Protein AF-A0A0D1Z835-F1 (afdb_monomer_lite)

Organism: Exophiala mesophila (NCBI:txid212818)

Foldseek 3Di:
DDDDDDDDDDDDDDDDDDDDDDPDDDDDDDDDDDD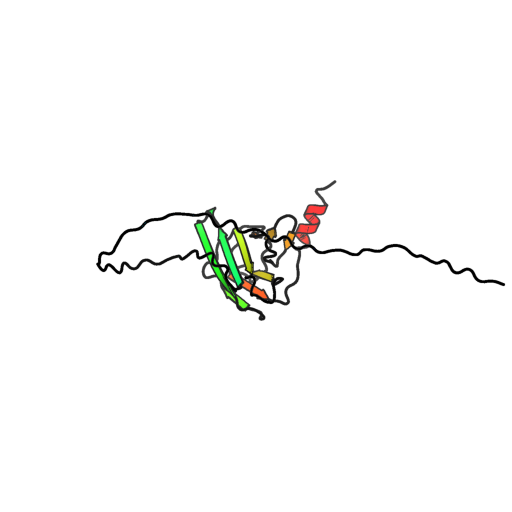DDDDDDPDPDPDPPPDPDLDQFKKKKFDDVVVPDIFIDTFDAPAKDKDFTPFFDLTFKIWIDHHPNGPLQFKKKFFAAPVGDQFWWDDPPAIFSIDHNNVRTMTTTPDRGTTGMMIIHSPDDTHHDPVVVVVVVVVPD

Structure (mmCIF, N/CA/C/O backbone):
data_AF-A0A0D1Z835-F1
#
_entry.id   AF-A0A0D1Z835-F1
#
loop_
_atom_site.group_PDB
_atom_site.id
_atom_site.type_symbol
_atom_site.label_atom_id
_atom_site.label_alt_id
_atom_site.label_comp_id
_atom_site.label_asym_id
_atom_site.label_entity_id
_atom_site.label_seq_id
_atom_site.pdbx_PDB_ins_code
_atom_site.Cartn_x
_atom_site.Cartn_y
_atom_site.Cartn_z
_atom_site.occupancy
_atom_site.B_iso_or_equiv
_atom_site.auth_seq_id
_atom_site.auth_comp_id
_atom_site.auth_asym_id
_atom_site.auth_atom_id
_atom_site.pdbx_PDB_model_num
ATOM 1 N N . MET A 1 1 ? 5.924 -51.891 46.922 1.00 43.97 1 MET A N 1
ATOM 2 C CA . MET A 1 1 ? 7.128 -51.195 46.423 1.00 43.97 1 MET A CA 1
ATOM 3 C C . MET A 1 1 ? 6.625 -49.961 45.679 1.00 43.97 1 MET A C 1
ATOM 5 O O . MET A 1 1 ? 6.019 -50.123 44.636 1.00 43.97 1 MET A O 1
ATOM 9 N N . GLN A 1 2 ? 6.359 -48.877 46.405 1.00 45.00 2 GLN A N 1
ATOM 10 C CA . GLN A 1 2 ? 7.239 -47.710 46.586 1.00 45.00 2 GLN A CA 1
ATOM 11 C C . GLN A 1 2 ? 7.358 -46.848 45.317 1.00 45.00 2 GLN A C 1
ATOM 13 O O . GLN A 1 2 ? 7.877 -47.275 44.294 1.00 45.00 2 GLN A O 1
ATOM 18 N N . TYR A 1 3 ? 6.791 -45.649 45.454 1.00 48.38 3 TYR A N 1
ATOM 19 C CA . TYR A 1 3 ? 6.636 -44.555 44.503 1.00 48.38 3 TYR A CA 1
ATOM 20 C C . TYR A 1 3 ? 7.974 -43.915 44.121 1.00 48.38 3 TYR A C 1
ATOM 22 O O . TYR A 1 3 ? 8.890 -43.855 44.941 1.00 48.38 3 TYR A O 1
ATOM 30 N N . THR A 1 4 ? 8.055 -43.312 42.935 1.00 63.97 4 THR A N 1
ATOM 31 C CA . THR A 1 4 ? 9.009 -42.219 42.700 1.00 63.97 4 THR A CA 1
ATOM 32 C C . THR A 1 4 ? 8.379 -41.187 41.772 1.00 63.97 4 THR A C 1
ATOM 34 O O . THR A 1 4 ? 8.381 -41.318 40.553 1.00 63.97 4 THR A O 1
ATOM 37 N N . SER A 1 5 ? 7.776 -40.176 42.390 1.00 51.97 5 SER A N 1
ATOM 38 C CA . SER A 1 5 ? 7.325 -38.950 41.739 1.00 51.97 5 SER A CA 1
ATOM 39 C C . SER A 1 5 ? 8.530 -38.026 41.563 1.00 51.97 5 SER A C 1
ATOM 41 O O . SER A 1 5 ? 9.252 -37.790 42.531 1.00 51.97 5 SER A O 1
ATOM 43 N N . ILE A 1 6 ? 8.734 -37.476 40.366 1.00 64.50 6 ILE A N 1
ATOM 44 C CA . ILE A 1 6 ? 9.691 -36.386 40.143 1.00 64.50 6 ILE A CA 1
ATOM 45 C C . ILE A 1 6 ? 8.874 -35.108 39.970 1.00 64.50 6 ILE A C 1
ATOM 47 O O . ILE A 1 6 ? 8.136 -34.951 39.001 1.00 64.50 6 ILE A O 1
ATOM 51 N N . ALA A 1 7 ? 8.974 -34.229 40.964 1.00 53.81 7 ALA A N 1
ATOM 52 C CA . ALA A 1 7 ? 8.454 -32.874 40.915 1.00 53.81 7 ALA A CA 1
ATOM 53 C C . ALA A 1 7 ? 9.397 -32.010 40.066 1.00 53.81 7 ALA A C 1
ATOM 55 O O . ALA A 1 7 ? 10.583 -31.907 40.378 1.00 53.81 7 ALA A O 1
ATOM 56 N N . LEU A 1 8 ? 8.867 -31.383 39.015 1.00 60.06 8 LEU A N 1
ATOM 57 C CA . LEU A 1 8 ? 9.539 -30.306 38.295 1.00 60.06 8 LEU A CA 1
ATOM 58 C C . LEU A 1 8 ? 8.818 -29.001 38.640 1.00 60.06 8 LEU A C 1
ATOM 60 O O . LEU A 1 8 ? 7.715 -28.741 38.166 1.00 60.06 8 LEU A O 1
ATOM 64 N N . SER A 1 9 ? 9.444 -28.207 39.502 1.00 58.69 9 SER A N 1
ATOM 65 C CA . SER A 1 9 ? 9.015 -26.855 39.853 1.00 58.69 9 SER A CA 1
ATOM 66 C C . SER A 1 9 ? 10.112 -25.898 39.408 1.00 58.69 9 SER A C 1
ATOM 68 O O . SER A 1 9 ? 11.157 -25.911 40.039 1.00 58.69 9 SER A O 1
ATOM 70 N N . LEU A 1 10 ? 9.890 -25.106 38.356 1.00 51.75 10 LEU A N 1
ATOM 71 C CA . LEU A 1 10 ? 10.563 -23.846 37.964 1.00 51.75 10 LEU A CA 1
ATOM 72 C C . LEU A 1 10 ? 9.661 -23.258 36.848 1.00 51.75 10 LEU A C 1
ATOM 74 O O . LEU A 1 10 ? 9.095 -24.026 36.082 1.00 51.75 10 LEU A O 1
ATOM 78 N N . LEU A 1 11 ? 9.414 -21.966 36.650 1.00 58.88 11 LEU A N 1
ATOM 79 C CA . LEU A 1 11 ? 9.967 -20.722 37.164 1.00 58.88 1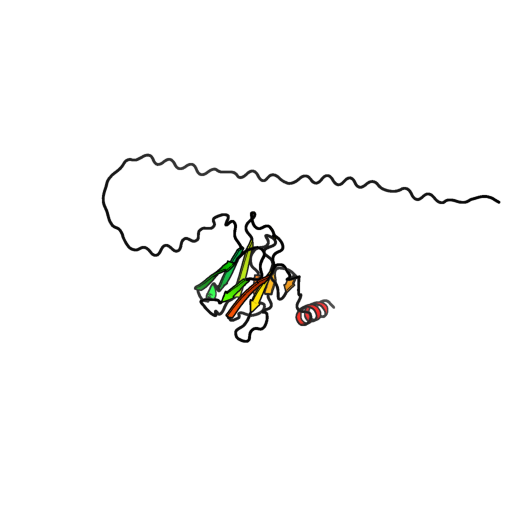1 LEU A CA 1
ATOM 80 C C . LEU A 1 11 ? 8.879 -19.646 36.961 1.00 58.88 11 LEU A C 1
ATOM 82 O O . LEU A 1 11 ? 8.138 -19.694 35.980 1.00 58.88 11 LEU A O 1
ATOM 86 N N . ALA A 1 12 ? 8.783 -18.678 37.869 1.00 55.69 12 ALA A N 1
ATOM 87 C CA . ALA A 1 12 ? 7.893 -17.531 37.732 1.00 55.69 12 ALA A CA 1
ATOM 88 C C . ALA A 1 12 ? 8.356 -16.592 36.603 1.00 55.69 12 ALA A C 1
ATOM 90 O O . ALA A 1 12 ? 9.535 -16.250 36.533 1.00 55.69 12 ALA A O 1
ATOM 91 N N . ALA A 1 13 ? 7.419 -16.122 35.779 1.00 50.88 13 ALA A N 1
ATOM 92 C CA . ALA A 1 13 ? 7.622 -15.004 34.863 1.00 50.88 13 ALA A CA 1
ATOM 93 C C . ALA A 1 13 ? 6.437 -14.037 34.992 1.00 50.88 13 ALA A C 1
ATOM 95 O O . ALA A 1 13 ? 5.472 -14.088 34.237 1.00 50.88 13 ALA A O 1
ATOM 96 N N . SER A 1 14 ? 6.481 -13.170 36.002 1.00 63.88 14 SER A N 1
ATOM 97 C CA . SER A 1 14 ? 5.622 -11.988 36.051 1.00 63.88 14 SER A CA 1
ATOM 98 C C . SER A 1 14 ? 6.239 -10.915 35.155 1.00 63.88 14 SER A C 1
ATOM 100 O O . SER A 1 14 ? 7.156 -10.207 35.573 1.00 63.88 14 SER A O 1
ATOM 102 N N . GLY A 1 15 ? 5.762 -10.828 33.915 1.00 55.00 15 GLY A N 1
ATOM 103 C CA . GLY A 1 15 ? 6.047 -9.710 33.021 1.00 55.00 15 GLY A CA 1
ATOM 104 C C . GLY A 1 15 ? 5.202 -8.502 33.418 1.00 55.00 15 GLY A C 1
ATOM 105 O O . GLY A 1 15 ? 3.981 -8.524 33.291 1.00 55.00 15 GLY A O 1
ATOM 106 N N . VAL A 1 16 ? 5.851 -7.457 33.927 1.00 56.56 16 VAL A N 1
ATOM 107 C CA . VAL A 1 16 ? 5.257 -6.128 34.090 1.00 56.56 16 VAL A CA 1
ATOM 108 C C . VAL A 1 16 ? 5.409 -5.409 32.752 1.00 56.56 16 VAL A C 1
ATOM 110 O O . VAL A 1 16 ? 6.518 -5.038 32.377 1.00 56.56 16 VAL A O 1
ATOM 113 N N . TYR A 1 17 ? 4.309 -5.216 32.027 1.00 56.69 17 TYR A N 1
ATOM 114 C CA . TYR A 1 17 ? 4.281 -4.314 30.879 1.00 56.69 17 TYR A CA 1
ATOM 115 C C . TYR A 1 17 ? 4.106 -2.884 31.398 1.00 56.69 17 TYR A C 1
ATOM 117 O O . TYR A 1 17 ? 3.018 -2.489 31.812 1.00 56.69 17 TYR A O 1
ATOM 125 N N . ALA A 1 18 ? 5.195 -2.116 31.415 1.00 49.94 18 ALA A N 1
ATOM 126 C CA . ALA A 1 18 ? 5.149 -0.665 31.540 1.00 49.94 18 ALA A CA 1
ATOM 127 C C . ALA A 1 18 ? 5.115 -0.072 30.125 1.00 49.94 18 ALA A C 1
ATOM 129 O O . ALA A 1 18 ? 6.074 -0.220 29.369 1.00 49.94 18 ALA A O 1
ATOM 130 N N . ALA A 1 19 ? 4.005 0.570 29.758 1.00 61.25 19 ALA A N 1
ATOM 131 C CA . ALA A 1 19 ? 3.913 1.341 28.523 1.00 61.25 19 ALA A CA 1
ATOM 132 C C . ALA A 1 19 ? 4.723 2.648 28.662 1.00 61.25 19 ALA A C 1
ATOM 134 O O . ALA A 1 19 ? 4.606 3.318 29.694 1.00 61.25 19 ALA A O 1
ATOM 135 N N . PRO A 1 20 ? 5.528 3.047 27.661 1.00 54.78 20 PRO A N 1
ATOM 136 C CA . PRO A 1 20 ? 6.180 4.348 27.670 1.00 54.78 20 PRO A CA 1
ATOM 137 C C . PRO A 1 20 ? 5.156 5.455 27.387 1.00 54.78 20 PRO A C 1
ATOM 139 O O . PRO A 1 20 ? 4.551 5.515 26.320 1.00 54.78 20 PRO A O 1
ATOM 142 N N . SER A 1 21 ? 4.976 6.368 28.339 1.00 58.94 21 SER A N 1
ATOM 143 C CA . SER A 1 21 ? 4.330 7.656 28.089 1.00 58.94 21 SER A CA 1
ATOM 144 C C . SER A 1 21 ? 5.342 8.594 27.427 1.00 58.94 21 SER A C 1
ATOM 146 O O . SER A 1 21 ? 6.302 9.014 28.077 1.00 58.94 21 SER A O 1
ATOM 148 N N . TYR A 1 22 ? 5.141 8.932 26.155 1.00 53.56 22 TYR A N 1
ATOM 149 C CA . TYR A 1 22 ? 5.912 9.977 25.481 1.00 53.56 22 TYR A CA 1
ATOM 150 C C . TYR A 1 22 ? 5.429 11.358 25.954 1.00 53.56 22 TYR A C 1
ATOM 152 O O . TYR A 1 22 ? 4.260 11.690 25.743 1.00 53.56 22 TYR A O 1
ATOM 160 N N . PRO A 1 23 ? 6.277 12.198 26.576 1.00 46.78 23 PRO A N 1
ATOM 161 C CA . PRO A 1 23 ? 5.928 13.594 26.785 1.00 46.78 23 PRO A CA 1
ATOM 162 C C . PRO A 1 23 ? 6.017 14.332 25.443 1.00 46.78 23 PRO A C 1
ATOM 164 O O . PRO A 1 23 ? 7.105 14.599 24.933 1.00 46.78 23 PRO A O 1
ATOM 167 N N . TYR A 1 24 ? 4.861 14.672 24.872 1.00 42.56 24 TYR A N 1
ATOM 168 C CA . TYR A 1 24 ? 4.767 15.635 23.778 1.00 42.56 24 TYR A CA 1
ATOM 169 C C . TYR A 1 24 ? 5.184 17.015 24.304 1.00 42.56 24 TYR A C 1
ATOM 171 O O . TYR A 1 24 ? 4.443 17.679 25.032 1.00 42.56 24 TYR A O 1
ATOM 179 N N . ALA A 1 25 ? 6.404 17.433 23.969 1.00 43.03 25 ALA A N 1
ATOM 180 C CA . ALA A 1 25 ? 6.885 18.783 24.211 1.00 43.03 25 ALA A CA 1
ATOM 181 C C . ALA A 1 25 ? 6.256 19.734 23.180 1.00 43.03 25 ALA A C 1
ATOM 183 O O . ALA A 1 25 ? 6.764 19.896 22.073 1.00 43.03 25 ALA A O 1
ATOM 184 N N . ASN A 1 26 ? 5.147 20.379 23.546 1.00 50.88 26 ASN A N 1
ATOM 185 C CA . ASN A 1 26 ? 4.676 21.565 22.840 1.00 50.88 26 ASN A CA 1
ATOM 186 C C . ASN A 1 26 ? 5.454 22.783 23.346 1.00 50.88 26 ASN A C 1
ATOM 188 O O . ASN A 1 26 ? 5.127 23.361 24.382 1.00 50.88 26 ASN A O 1
ATOM 192 N N . THR A 1 27 ? 6.464 23.191 22.588 1.00 47.44 27 THR A N 1
ATOM 193 C CA . THR A 1 27 ? 6.966 24.562 22.637 1.00 47.44 27 THR A CA 1
ATOM 194 C C . THR A 1 27 ? 7.079 25.093 21.225 1.00 47.44 27 THR A C 1
ATOM 196 O O . THR A 1 27 ? 8.092 24.915 20.555 1.00 47.44 27 THR A O 1
ATOM 199 N N . THR A 1 28 ? 6.062 25.825 20.785 1.00 48.03 28 THR A N 1
ATOM 200 C CA . THR A 1 28 ? 6.298 26.950 19.881 1.00 48.03 28 THR A CA 1
ATOM 201 C C . THR A 1 28 ? 5.437 28.124 20.308 1.00 48.03 28 THR A C 1
ATOM 203 O 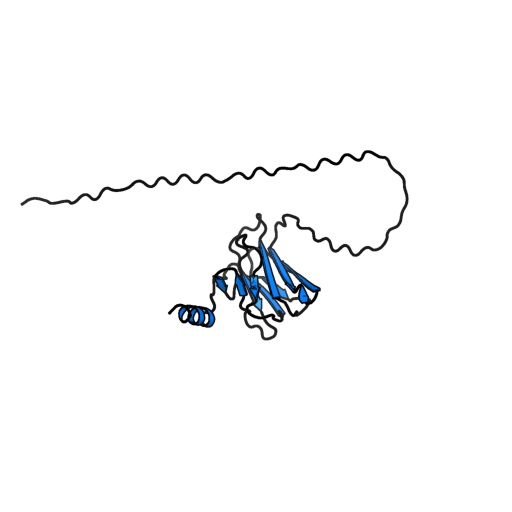O . THR A 1 28 ? 4.312 28.340 19.869 1.00 48.03 28 THR A O 1
ATOM 206 N N . THR A 1 29 ? 6.023 28.895 21.214 1.00 48.75 29 THR A N 1
ATOM 207 C CA . THR A 1 29 ? 5.725 30.301 21.433 1.00 48.75 29 THR A CA 1
ATOM 208 C C . THR A 1 29 ? 5.922 31.051 20.117 1.00 48.75 29 THR A C 1
ATOM 210 O O . THR A 1 29 ? 7.017 31.054 19.560 1.00 48.75 29 THR A O 1
ATOM 213 N N . SER A 1 30 ? 4.892 31.737 19.637 1.00 43.84 30 SER A N 1
ATOM 214 C CA . SER A 1 30 ? 5.050 32.942 18.821 1.00 43.84 30 SER A CA 1
ATOM 215 C C . SER A 1 30 ? 3.829 33.825 19.020 1.00 43.84 30 SER A C 1
ATOM 217 O O . SER A 1 30 ? 2.798 33.674 18.372 1.00 43.84 30 SER A O 1
ATOM 219 N N . SER A 1 31 ? 3.968 34.745 19.973 1.00 41.94 31 SER A N 1
ATOM 220 C CA . SER A 1 31 ? 3.157 35.952 20.065 1.00 41.94 31 SER A CA 1
ATOM 221 C C . SER A 1 31 ? 3.302 36.769 18.785 1.00 41.94 31 SER A C 1
ATOM 223 O O . SER A 1 31 ? 4.396 37.241 18.496 1.00 41.94 31 SER A O 1
ATOM 225 N N . TRP A 1 32 ? 2.187 37.035 18.111 1.00 49.53 32 TRP A N 1
ATOM 226 C CA . TRP A 1 32 ? 1.992 38.258 17.335 1.00 49.53 32 TRP A CA 1
ATOM 227 C C . TRP A 1 32 ? 0.589 38.789 17.641 1.00 49.53 32 TRP A C 1
ATOM 229 O O . TRP A 1 32 ? -0.421 38.285 17.160 1.00 49.53 32 TRP A O 1
ATOM 239 N N . MET A 1 33 ? 0.540 39.785 18.526 1.00 47.94 33 MET A N 1
ATOM 240 C CA . MET A 1 33 ? -0.594 40.697 18.667 1.00 47.94 33 MET A CA 1
ATOM 241 C C . MET A 1 33 ? -0.674 41.581 17.416 1.00 47.94 33 MET A C 1
ATOM 243 O O . MET A 1 33 ? 0.363 42.057 16.957 1.00 47.94 33 MET A O 1
ATOM 247 N N . GLY A 1 34 ? -1.881 41.885 16.928 1.00 37.94 34 GLY A N 1
ATOM 248 C CA . GLY A 1 34 ? -2.072 43.016 16.011 1.00 37.94 34 GLY A CA 1
ATOM 249 C C . GLY A 1 34 ? -3.268 42.933 15.064 1.00 37.94 34 GLY A C 1
ATOM 250 O O . GLY A 1 34 ? -3.119 42.541 13.918 1.00 37.94 34 GLY A O 1
ATOM 251 N N . SER A 1 35 ? -4.430 43.349 15.569 1.00 40.34 35 SER A N 1
ATOM 252 C CA . SER A 1 35 ? -5.491 44.150 14.930 1.00 40.34 35 SER A CA 1
ATOM 253 C C . SER A 1 35 ? -5.749 44.096 13.407 1.00 40.34 35 SER A C 1
ATOM 255 O O . SER A 1 35 ? -4.976 44.589 12.596 1.00 40.34 35 SER A O 1
ATOM 257 N N . SER A 1 36 ? -6.967 43.639 13.089 1.00 53.28 36 SER A N 1
ATOM 258 C CA . SER A 1 36 ? -7.936 44.126 12.083 1.00 53.28 36 SER A CA 1
ATOM 259 C C . SER A 1 36 ? -7.484 45.100 10.979 1.00 53.28 36 SER A C 1
ATOM 261 O O . SER A 1 36 ? -7.210 46.263 11.265 1.00 53.28 36 SER A O 1
ATOM 263 N N . ASN A 1 37 ? -7.681 44.701 9.713 1.00 38.56 37 ASN A N 1
ATOM 264 C CA . ASN A 1 37 ? -8.439 45.507 8.749 1.00 38.56 37 ASN A CA 1
ATOM 265 C C . ASN A 1 37 ? -8.998 44.651 7.595 1.00 38.56 37 ASN A C 1
ATOM 267 O O . ASN A 1 37 ? -8.429 43.634 7.210 1.00 38.56 37 ASN A O 1
ATOM 271 N N . THR A 1 38 ? -10.136 45.087 7.071 1.00 42.19 38 THR A N 1
ATOM 272 C CA . THR A 1 38 ? -10.894 44.558 5.931 1.00 42.19 38 THR A CA 1
ATOM 273 C C . THR A 1 38 ? -10.071 44.404 4.647 1.00 42.19 38 THR A C 1
ATOM 275 O O . THR A 1 38 ? -9.215 45.240 4.363 1.00 42.19 38 THR A O 1
ATOM 278 N N . THR A 1 39 ? -10.420 43.439 3.787 1.00 36.66 39 THR A N 1
ATOM 279 C CA . THR A 1 39 ? -11.093 43.627 2.472 1.00 36.66 39 THR A CA 1
ATOM 280 C C . THR A 1 39 ? -10.936 42.356 1.628 1.00 36.66 39 THR A C 1
ATOM 282 O O . THR A 1 39 ? -9.899 41.703 1.632 1.00 36.66 39 THR A O 1
ATOM 285 N N . ALA A 1 40 ? -12.012 42.008 0.928 1.00 46.06 40 ALA A N 1
ATOM 286 C CA . ALA A 1 40 ? -12.163 40.859 0.054 1.00 46.06 40 ALA A CA 1
ATOM 287 C C . ALA A 1 40 ? -11.073 40.713 -1.024 1.00 46.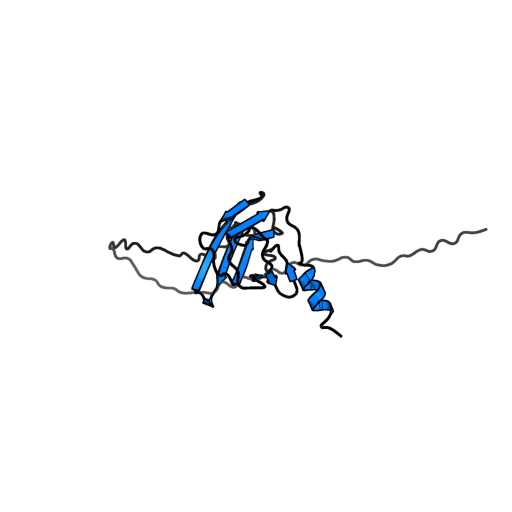06 40 ALA A C 1
ATOM 289 O O . ALA A 1 40 ? -10.768 41.659 -1.744 1.00 46.06 40 ALA A O 1
ATOM 290 N N . ALA A 1 41 ? -10.618 39.475 -1.209 1.00 38.81 41 ALA A N 1
ATOM 291 C CA . ALA A 1 41 ? -10.218 38.913 -2.495 1.00 38.81 41 ALA A CA 1
ATOM 292 C C . ALA A 1 41 ? -10.330 37.385 -2.380 1.00 38.81 41 ALA A C 1
ATOM 294 O O . ALA A 1 41 ? -9.451 36.719 -1.839 1.00 38.81 41 ALA A O 1
ATOM 295 N N . ALA A 1 42 ? -11.461 36.833 -2.825 1.00 40.72 42 ALA A N 1
ATOM 296 C CA . ALA A 1 42 ? -11.614 35.396 -3.011 1.00 40.72 42 ALA A CA 1
ATOM 297 C C . ALA A 1 42 ? -10.816 34.996 -4.259 1.00 40.72 42 ALA A C 1
ATOM 299 O O . ALA A 1 42 ? -11.330 34.997 -5.376 1.00 40.72 42 ALA A O 1
ATOM 300 N N . THR A 1 43 ? -9.531 34.722 -4.065 1.00 37.50 43 THR A N 1
ATOM 301 C CA . THR A 1 43 ? -8.687 34.080 -5.068 1.00 37.50 43 THR A CA 1
ATOM 302 C C . THR A 1 43 ? -8.912 32.579 -4.941 1.00 37.50 43 THR A C 1
ATOM 304 O O . THR A 1 43 ? -8.670 32.007 -3.880 1.00 37.50 43 THR A O 1
ATOM 307 N N . ASN A 1 44 ? -9.414 31.956 -6.009 1.00 47.72 44 ASN A N 1
ATOM 308 C CA . ASN A 1 44 ? -9.492 30.506 -6.176 1.00 47.72 44 ASN A CA 1
ATOM 309 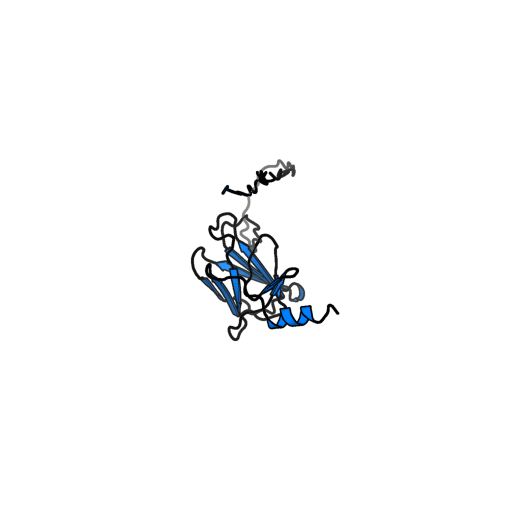C C . ASN A 1 44 ? -8.087 29.907 -6.002 1.00 47.72 44 ASN A C 1
ATOM 311 O O . ASN A 1 44 ? -7.294 29.871 -6.940 1.00 47.72 44 ASN A O 1
ATOM 315 N N . GLY A 1 45 ? -7.773 29.486 -4.782 1.00 35.50 45 GLY A N 1
ATOM 316 C CA . GLY A 1 45 ? -6.624 28.663 -4.455 1.00 35.50 45 GLY A CA 1
ATOM 317 C C . GLY A 1 45 ? -7.114 27.244 -4.242 1.00 35.50 45 GLY A C 1
ATOM 318 O O . GLY A 1 45 ? -7.721 26.947 -3.216 1.00 35.50 45 GLY A O 1
ATOM 319 N N . THR A 1 46 ? -6.861 26.385 -5.227 1.00 42.56 46 THR A N 1
ATOM 320 C CA . THR A 1 46 ? -6.853 24.931 -5.079 1.00 42.56 46 THR A CA 1
ATOM 321 C C . THR A 1 46 ? -5.870 24.592 -3.963 1.00 42.56 46 THR A C 1
ATOM 323 O O . THR A 1 46 ? -4.659 24.557 -4.168 1.00 42.56 46 THR A O 1
ATOM 326 N N . GLY A 1 47 ? -6.392 24.447 -2.749 1.00 33.47 47 GLY A N 1
ATOM 327 C CA . GLY A 1 47 ? -5.628 24.025 -1.592 1.00 33.47 47 GLY A CA 1
ATOM 328 C C . GLY A 1 47 ? -5.415 22.525 -1.662 1.00 33.47 47 GLY A C 1
ATOM 329 O O . GLY A 1 47 ? -6.284 21.762 -1.251 1.00 33.47 47 GLY A O 1
ATOM 330 N N . SER A 1 48 ? -4.246 22.109 -2.145 1.00 42.94 48 SER A N 1
ATOM 331 C CA . SER A 1 48 ? -3.628 20.873 -1.676 1.00 42.94 48 SER A CA 1
ATOM 332 C C . SER A 1 48 ? -3.332 21.054 -0.191 1.00 42.94 48 SER A C 1
ATOM 334 O O . SER A 1 48 ? -2.273 21.537 0.203 1.00 42.94 48 SER A O 1
ATOM 336 N N . THR A 1 49 ? -4.307 20.736 0.652 1.00 35.50 49 THR A N 1
ATOM 337 C CA . THR A 1 49 ? -4.061 20.493 2.067 1.00 35.50 49 THR A CA 1
ATOM 338 C C . THR A 1 49 ? -3.416 19.123 2.188 1.00 35.50 49 THR A C 1
ATOM 340 O O . THR A 1 49 ? -4.107 18.116 2.318 1.00 35.50 49 THR A O 1
ATOM 343 N N . SER A 1 50 ? -2.083 19.102 2.185 1.00 49.06 50 SER A N 1
ATOM 344 C CA . SER A 1 50 ? -1.304 18.084 2.891 1.00 49.06 50 SER A CA 1
ATOM 345 C C . SER A 1 50 ? -1.586 18.247 4.384 1.00 49.06 50 SER A C 1
ATOM 347 O O . SER A 1 50 ? -0.839 18.877 5.128 1.00 49.06 50 SER A O 1
ATOM 349 N N . GLY A 1 51 ? -2.759 17.778 4.798 1.00 40.84 51 GLY A N 1
ATOM 350 C CA . GLY A 1 51 ? -3.137 17.660 6.188 1.00 40.84 51 GLY A CA 1
ATOM 351 C C . GLY A 1 51 ? -2.660 16.312 6.691 1.00 40.84 51 GLY A C 1
ATOM 352 O O . GLY A 1 51 ? -3.411 15.346 6.626 1.00 40.84 51 GLY A O 1
ATOM 353 N N . SER A 1 52 ? -1.453 16.265 7.256 1.00 49.00 52 SER A N 1
ATOM 354 C CA . SER A 1 52 ? -1.135 15.318 8.331 1.00 49.00 52 SER A CA 1
ATOM 355 C C . SER A 1 52 ? -1.992 15.675 9.552 1.00 49.00 52 SER A C 1
ATOM 357 O O . SER A 1 52 ? -1.505 16.172 10.563 1.00 49.00 52 SER A O 1
ATOM 359 N N . GLY A 1 53 ? -3.308 15.515 9.427 1.00 44.91 53 GLY A N 1
ATOM 360 C CA . GLY A 1 53 ? -4.163 15.296 10.577 1.00 44.91 53 GLY A CA 1
ATOM 361 C C . GLY A 1 53 ? -3.955 13.851 10.992 1.00 44.91 53 GLY A C 1
ATOM 362 O O . GLY A 1 53 ? -3.796 12.994 10.127 1.00 44.91 53 GLY A O 1
ATOM 363 N N . SER A 1 54 ? -3.936 13.580 12.292 1.00 47.66 54 SER A N 1
ATOM 364 C CA . SER A 1 54 ? -4.158 12.243 12.839 1.00 47.66 54 SER A CA 1
ATOM 365 C C . SER A 1 54 ? -5.505 11.732 12.316 1.00 47.66 54 SER A C 1
ATOM 367 O O . SER A 1 54 ? -6.539 11.929 12.946 1.00 47.66 54 SER A O 1
ATOM 369 N N . GLY A 1 55 ? -5.512 11.228 11.084 1.00 58.06 55 GLY A N 1
ATOM 370 C CA . GLY A 1 55 ? -6.705 10.852 10.354 1.00 58.06 55 GLY A CA 1
ATOM 371 C C . GLY A 1 55 ? -7.238 9.590 10.986 1.00 58.06 55 GLY A C 1
ATOM 372 O O . GLY A 1 55 ? -6.530 8.594 11.062 1.00 58.06 55 GLY A O 1
ATOM 373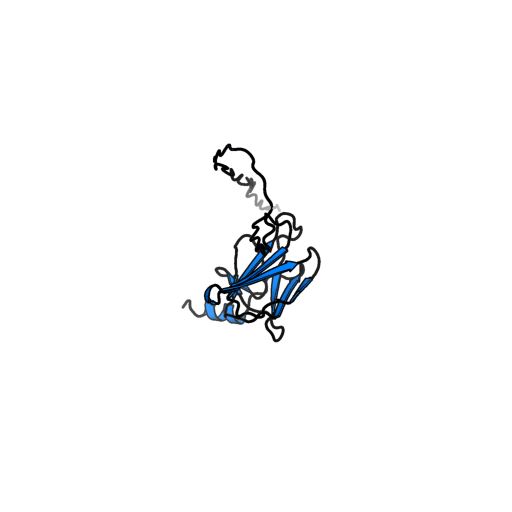 N N . SER A 1 56 ? -8.476 9.624 11.454 1.00 73.31 56 SER A N 1
ATOM 374 C CA . SER A 1 56 ? -9.205 8.472 11.982 1.00 73.31 56 SER A CA 1
ATOM 375 C C . SER A 1 56 ? -9.612 7.473 10.886 1.00 73.31 56 SER A C 1
ATOM 377 O O . SER A 1 56 ? -10.669 6.858 10.958 1.00 73.31 56 SER A O 1
ATOM 379 N N . GLY A 1 57 ? -8.808 7.340 9.829 1.00 89.94 57 GLY A N 1
ATOM 380 C CA . GLY A 1 57 ? -9.163 6.620 8.614 1.00 89.94 57 GLY A CA 1
ATOM 381 C C . GLY A 1 57 ? -8.017 5.794 8.050 1.00 89.94 57 GLY A C 1
ATOM 382 O O . GLY A 1 57 ? -6.902 5.789 8.567 1.00 89.94 57 GLY A O 1
ATOM 383 N N . ILE A 1 58 ? -8.326 5.078 6.973 1.00 94.94 58 ILE A N 1
ATOM 384 C CA . ILE A 1 58 ? -7.384 4.230 6.247 1.00 94.94 58 ILE A CA 1
ATOM 385 C C . ILE A 1 58 ? -6.978 4.970 4.978 1.00 94.94 58 ILE A C 1
ATOM 387 O O . ILE A 1 58 ? -7.820 5.256 4.117 1.00 94.94 58 ILE A O 1
ATOM 391 N N . HIS A 1 59 ? -5.690 5.272 4.864 1.00 96.00 59 HIS A N 1
ATOM 392 C CA . HIS A 1 59 ? -5.125 6.016 3.747 1.00 96.00 59 HIS A CA 1
ATOM 393 C C . HIS A 1 59 ? -4.004 5.218 3.093 1.00 96.00 59 HIS A C 1
ATOM 395 O O . HIS A 1 59 ? -3.144 4.684 3.782 1.00 96.00 59 HIS A O 1
ATOM 401 N N . VAL A 1 60 ? -3.988 5.175 1.764 1.00 96.94 60 VAL A N 1
ATOM 402 C CA . VAL A 1 60 ? -2.848 4.658 0.999 1.00 96.94 60 VAL A CA 1
ATOM 403 C C . VAL A 1 60 ? -2.276 5.781 0.162 1.00 96.94 60 VAL A C 1
ATOM 405 O O . VAL A 1 60 ? -3.012 6.407 -0.599 1.00 96.94 60 VAL A O 1
ATOM 408 N N . THR A 1 61 ? -0.974 6.004 0.264 1.00 97.06 61 THR A N 1
ATOM 409 C CA . THR A 1 61 ? -0.230 6.933 -0.580 1.00 97.06 61 THR A CA 1
ATOM 410 C C . THR A 1 61 ? 0.664 6.139 -1.527 1.00 97.06 61 THR A C 1
ATOM 412 O O . THR A 1 61 ? 1.508 5.360 -1.096 1.00 97.06 61 THR A O 1
ATOM 415 N N . LEU A 1 62 ? 0.479 6.336 -2.828 1.00 97.25 62 LEU A N 1
ATOM 416 C CA . LEU A 1 62 ? 1.376 5.858 -3.876 1.00 97.25 62 LEU A CA 1
ATOM 417 C C . LEU A 1 62 ? 2.254 7.027 -4.305 1.00 97.25 62 LEU A C 1
ATOM 419 O O . LEU A 1 62 ? 1.723 8.112 -4.555 1.00 97.25 62 LEU A O 1
ATOM 423 N N . SER A 1 63 ? 3.567 6.839 -4.416 1.00 97.12 63 SER A N 1
ATOM 424 C CA . SER A 1 63 ? 4.456 7.943 -4.789 1.00 97.12 63 SER A CA 1
ATOM 425 C C . SER A 1 63 ? 5.627 7.527 -5.672 1.00 97.12 63 SER A C 1
ATOM 427 O O . SER A 1 63 ? 6.053 6.371 -5.688 1.00 97.12 63 SER A O 1
ATOM 429 N N . ASN A 1 64 ? 6.135 8.486 -6.440 1.00 96.56 64 ASN A N 1
ATOM 430 C CA . ASN A 1 64 ? 7.424 8.407 -7.108 1.00 96.56 64 ASN A CA 1
ATOM 431 C C . ASN A 1 64 ? 8.034 9.809 -7.163 1.00 96.56 64 ASN A C 1
ATOM 433 O O . ASN A 1 64 ? 7.613 10.657 -7.950 1.00 96.56 64 ASN A O 1
ATOM 437 N N . ILE A 1 65 ? 9.043 10.034 -6.322 1.00 92.94 65 ILE A N 1
ATOM 438 C CA . ILE A 1 65 ? 9.710 11.334 -6.179 1.00 92.94 65 ILE A CA 1
ATOM 439 C C . ILE A 1 65 ? 10.471 11.705 -7.458 1.00 92.94 65 ILE A C 1
ATOM 441 O O . ILE A 1 65 ? 10.479 12.868 -7.847 1.00 92.94 65 ILE A O 1
ATOM 445 N N . GLN A 1 66 ? 11.054 10.726 -8.155 1.00 92.88 66 GLN A N 1
ATOM 446 C CA . GLN A 1 66 ? 11.812 10.963 -9.389 1.00 92.88 66 GLN A CA 1
ATOM 447 C C . GLN A 1 66 ? 10.916 11.432 -10.541 1.00 92.88 66 GLN A C 1
ATOM 449 O O . GLN A 1 66 ? 11.362 12.195 -11.394 1.00 92.88 66 GLN A O 1
ATOM 454 N N . ALA A 1 67 ? 9.668 10.963 -10.569 1.00 92.56 67 ALA A N 1
ATOM 455 C CA . ALA A 1 67 ? 8.664 11.362 -11.551 1.00 92.56 67 ALA A CA 1
ATOM 456 C C . ALA A 1 67 ? 7.760 12.510 -11.063 1.00 92.56 67 ALA A C 1
ATOM 458 O O . ALA A 1 67 ? 6.887 12.940 -11.811 1.00 92.56 67 ALA A O 1
ATOM 459 N N . GLU A 1 68 ? 7.952 12.992 -9.829 1.00 94.50 68 GLU A N 1
ATOM 460 C CA . GLU A 1 68 ? 7.125 14.020 -9.181 1.00 94.50 68 GLU A CA 1
ATOM 461 C C . GLU A 1 68 ? 5.619 13.687 -9.179 1.00 94.50 68 GLU A C 1
ATOM 463 O O . GLU A 1 68 ? 4.766 14.572 -9.278 1.00 94.50 68 GLU A O 1
ATOM 468 N N . ILE A 1 69 ? 5.275 12.398 -9.054 1.00 94.62 69 ILE A N 1
ATOM 469 C CA . ILE A 1 69 ? 3.882 11.938 -8.999 1.00 94.62 69 ILE A CA 1
ATOM 470 C C . ILE A 1 69 ? 3.532 11.343 -7.638 1.00 94.62 69 ILE A C 1
ATOM 472 O O . ILE A 1 69 ? 4.341 10.680 -6.987 1.00 94.62 69 ILE A O 1
ATOM 476 N N . GLY A 1 70 ? 2.281 11.550 -7.231 1.00 94.81 70 GLY A N 1
ATOM 477 C CA . GLY A 1 70 ? 1.726 10.985 -6.013 1.00 94.81 70 GLY A CA 1
ATOM 478 C C . GLY A 1 70 ? 0.206 10.911 -6.064 1.00 94.81 70 GLY A C 1
ATOM 479 O O . GLY A 1 70 ? -0.453 11.759 -6.667 1.00 94.81 70 GLY A O 1
ATOM 480 N N . VAL A 1 71 ? -0.348 9.879 -5.438 1.00 96.00 71 VAL A N 1
ATOM 481 C CA . VAL A 1 71 ? -1.786 9.630 -5.328 1.00 96.00 71 VAL A CA 1
ATOM 482 C C . VAL A 1 71 ? -2.093 9.212 -3.902 1.00 96.00 71 VAL A C 1
ATOM 484 O O . VAL A 1 71 ? -1.399 8.366 -3.353 1.00 96.00 71 VAL A O 1
ATOM 487 N N . GLN A 1 72 ? -3.170 9.751 -3.332 1.00 96.44 72 GLN A N 1
ATOM 488 C CA . GLN A 1 72 ? -3.718 9.274 -2.069 1.00 96.44 72 GLN A CA 1
ATOM 489 C C . GLN A 1 72 ? -5.104 8.663 -2.291 1.00 96.44 72 GLN A C 1
ATOM 491 O O . GLN A 1 72 ? -5.955 9.254 -2.956 1.00 96.44 72 GLN A O 1
ATOM 496 N N . LEU A 1 73 ? -5.323 7.483 -1.722 1.00 96.06 73 LEU A N 1
ATOM 497 C CA . LEU A 1 73 ? -6.575 6.737 -1.740 1.00 96.06 73 LEU A CA 1
ATOM 498 C C . LEU A 1 73 ? -7.108 6.616 -0.308 1.00 96.06 73 LEU A C 1
ATOM 500 O O . LEU A 1 73 ? -6.334 6.492 0.641 1.00 96.06 73 LEU A O 1
ATOM 504 N N . THR A 1 74 ? -8.429 6.646 -0.149 1.00 95.88 74 THR A N 1
ATOM 505 C CA . THR A 1 74 ? -9.106 6.499 1.148 1.00 95.88 74 THR A CA 1
ATOM 506 C C . THR A 1 74 ? -10.023 5.290 1.108 1.00 95.88 74 THR A C 1
ATOM 508 O O . THR A 1 74 ? -10.757 5.114 0.135 1.00 95.88 74 THR A O 1
ATOM 511 N N . PHE A 1 75 ? -9.999 4.486 2.168 1.00 95.56 75 PHE A N 1
ATOM 512 C CA . PHE A 1 75 ? -10.731 3.223 2.243 1.00 95.56 75 PHE A CA 1
ATOM 513 C C . PHE A 1 75 ? -11.730 3.215 3.388 1.00 95.56 75 PHE A C 1
ATOM 515 O O . PHE A 1 75 ? -11.596 3.938 4.378 1.00 95.56 75 PHE A O 1
ATOM 522 N N . LYS A 1 76 ? -12.743 2.363 3.240 1.00 92.50 76 LYS A N 1
ATOM 523 C CA . LYS A 1 76 ? -13.692 2.055 4.308 1.00 92.50 76 LYS A CA 1
ATOM 524 C C . LYS A 1 76 ? -13.125 0.999 5.246 1.00 92.50 76 LYS A C 1
ATOM 526 O O . LYS A 1 76 ? -12.524 0.023 4.817 1.00 92.50 76 LYS A O 1
ATOM 531 N N . GLU A 1 77 ? -13.395 1.183 6.526 1.00 90.69 77 GLU A N 1
ATOM 532 C CA . GLU A 1 77 ? -13.034 0.235 7.569 1.00 90.69 77 GLU A CA 1
ATOM 533 C C . GLU A 1 77 ? -13.977 -0.979 7.616 1.00 90.69 77 GLU A C 1
ATOM 535 O O . GLU A 1 77 ? -15.164 -0.882 7.291 1.00 90.69 77 GLU A O 1
ATOM 540 N N . GLY A 1 78 ? -13.445 -2.120 8.069 1.00 88.75 78 GLY A N 1
ATOM 541 C CA . GLY A 1 78 ? -14.222 -3.304 8.452 1.00 88.75 78 GLY A CA 1
ATOM 542 C C . GLY A 1 78 ? -14.818 -4.080 7.279 1.00 88.75 78 GLY A C 1
ATOM 543 O O . GLY A 1 78 ? -15.554 -5.046 7.482 1.00 88.75 78 GLY A O 1
ATOM 544 N N . VAL A 1 79 ? -14.515 -3.669 6.050 1.00 92.62 79 VAL A N 1
ATOM 545 C CA . VAL A 1 79 ? -14.981 -4.300 4.819 1.00 92.62 79 VAL A CA 1
ATOM 546 C C . VAL A 1 79 ? -13.842 -4.387 3.819 1.00 92.62 79 VAL A C 1
ATOM 548 O O . VAL A 1 79 ? -12.925 -3.571 3.831 1.00 92.62 79 VAL A O 1
ATOM 551 N N . ARG A 1 80 ? -13.945 -5.347 2.902 1.00 95.88 80 ARG A N 1
ATOM 552 C CA . ARG A 1 80 ? -13.120 -5.355 1.700 1.00 95.88 80 ARG A CA 1
ATOM 553 C C . ARG A 1 80 ? -13.494 -4.163 0.822 1.00 95.88 80 ARG A C 1
ATOM 555 O O . ARG A 1 80 ? -14.622 -4.103 0.327 1.00 95.88 80 ARG A O 1
ATOM 562 N N . ASP A 1 81 ? -12.552 -3.257 0.600 1.00 97.38 81 ASP A N 1
ATOM 563 C CA . ASP A 1 81 ? -12.737 -2.073 -0.238 1.00 97.38 81 ASP A CA 1
ATOM 564 C C . ASP A 1 81 ? -11.685 -2.013 -1.349 1.00 97.38 81 ASP A C 1
ATOM 566 O O . ASP A 1 81 ? -10.529 -2.398 -1.166 1.00 97.38 81 ASP A O 1
ATOM 570 N N . ILE A 1 82 ? -12.108 -1.560 -2.527 1.00 97.12 82 ILE A N 1
ATOM 571 C CA . ILE A 1 82 ? -11.283 -1.522 -3.736 1.00 97.12 82 ILE A CA 1
ATOM 572 C C . ILE A 1 82 ? -11.320 -0.107 -4.285 1.00 97.12 82 ILE A C 1
ATOM 574 O O . ILE A 1 82 ? -12.376 0.375 -4.698 1.00 97.12 82 ILE A O 1
ATOM 578 N N . GLN A 1 83 ? -10.155 0.526 -4.362 1.00 97.62 83 GLN A N 1
ATOM 579 C CA . GLN A 1 83 ? -10.006 1.856 -4.937 1.00 97.62 83 GLN A CA 1
ATOM 580 C C . GLN A 1 83 ? -9.159 1.773 -6.201 1.00 97.62 83 GLN A C 1
ATOM 582 O O . GLN A 1 83 ? -8.053 1.234 -6.194 1.00 97.62 83 GLN A O 1
ATOM 587 N N . ARG A 1 84 ? -9.686 2.304 -7.307 1.00 96.69 84 ARG A N 1
ATOM 588 C CA . ARG A 1 84 ? -8.914 2.460 -8.544 1.00 96.69 84 ARG A CA 1
ATOM 589 C C . ARG A 1 84 ? -7.992 3.656 -8.405 1.00 96.69 84 ARG A C 1
ATOM 591 O O . ARG A 1 84 ? -8.423 4.706 -7.927 1.00 96.69 84 ARG A O 1
ATOM 598 N N . SER A 1 85 ? -6.758 3.511 -8.868 1.00 93.44 85 SER A N 1
ATOM 599 C CA . SER A 1 85 ? -5.843 4.641 -8.871 1.00 93.44 85 SER A CA 1
ATOM 600 C C . SER A 1 85 ? -6.257 5.651 -9.957 1.00 93.44 85 SER A C 1
ATOM 602 O O . SER A 1 85 ? -6.475 5.250 -11.103 1.00 93.44 85 SER A O 1
ATOM 604 N N . PRO A 1 86 ? -6.381 6.957 -9.651 1.00 93.56 86 PRO A N 1
ATOM 605 C CA . PRO A 1 86 ? -6.628 7.995 -10.654 1.00 93.56 86 PRO A CA 1
ATOM 606 C C . PRO A 1 86 ? -5.442 8.202 -11.606 1.00 93.56 86 PRO A C 1
ATOM 608 O O . PRO A 1 86 ? -5.632 8.710 -12.710 1.00 93.56 86 PRO A O 1
ATOM 611 N N . LEU A 1 87 ? -4.232 7.815 -11.191 1.00 92.94 87 LEU A N 1
ATOM 612 C CA . LEU A 1 87 ? -3.026 7.803 -12.017 1.00 92.94 87 LEU A CA 1
ATOM 613 C C . LEU A 1 87 ? -2.430 6.402 -11.988 1.00 92.94 87 LEU A C 1
ATOM 615 O O . LEU A 1 87 ? -2.317 5.813 -10.921 1.00 92.94 87 LEU A O 1
ATOM 619 N N . GLN A 1 88 ? -2.020 5.880 -13.137 1.00 92.19 88 GLN A N 1
ATOM 620 C CA . GLN A 1 88 ? -1.486 4.519 -13.205 1.00 92.19 88 GLN A CA 1
ATOM 621 C C . GLN A 1 88 ? -0.025 4.430 -12.756 1.00 92.19 88 GLN A C 1
ATOM 623 O O . GLN A 1 88 ? 0.419 3.348 -12.421 1.00 92.19 88 GLN A O 1
ATOM 628 N N . GLY A 1 89 ? 0.710 5.538 -12.660 1.00 90.38 89 GLY A N 1
ATOM 629 C CA . GLY A 1 89 ? 2.119 5.532 -12.262 1.00 90.38 89 GLY A CA 1
ATOM 630 C C . GLY A 1 89 ? 3.024 6.044 -13.382 1.00 90.38 89 GLY A C 1
ATOM 631 O O . GLY A 1 89 ? 2.540 6.762 -14.263 1.00 90.38 89 GLY A O 1
ATOM 632 N N . PRO A 1 90 ? 4.332 5.746 -13.334 1.00 95.94 90 PRO A N 1
ATOM 633 C CA . PRO A 1 90 ? 4.974 4.692 -12.537 1.00 95.94 90 PRO A CA 1
ATOM 634 C C . PRO A 1 90 ? 5.204 5.053 -11.060 1.00 95.94 90 PRO A C 1
ATOM 636 O O . PRO A 1 90 ? 5.804 6.083 -10.760 1.00 95.94 90 PRO A O 1
ATOM 639 N N . PHE A 1 91 ? 4.809 4.184 -10.130 1.00 97.50 91 PHE A N 1
ATOM 640 C CA . PHE A 1 91 ? 5.021 4.365 -8.692 1.00 97.50 91 PHE A CA 1
ATOM 641 C C . PHE A 1 91 ? 6.224 3.572 -8.181 1.00 97.50 91 PHE A C 1
ATOM 643 O O . PHE A 1 91 ? 6.537 2.493 -8.675 1.00 97.50 91 PHE A O 1
ATOM 650 N N . GLN A 1 92 ? 6.896 4.119 -7.173 1.00 97.81 92 GLN A N 1
ATOM 651 C CA . GLN A 1 92 ? 8.044 3.503 -6.514 1.00 97.81 92 GLN A CA 1
ATOM 652 C C . GLN A 1 92 ? 7.710 3.071 -5.086 1.00 97.81 92 GLN A C 1
ATOM 654 O O . GLN A 1 92 ? 8.224 2.053 -4.628 1.00 97.81 92 GLN A O 1
ATOM 659 N N . THR A 1 93 ? 6.864 3.828 -4.387 1.00 97.50 93 THR A N 1
ATOM 660 C CA . THR A 1 93 ? 6.552 3.565 -2.982 1.00 97.50 93 THR A CA 1
ATOM 661 C C . THR A 1 93 ? 5.055 3.454 -2.733 1.00 97.50 93 THR A C 1
ATOM 663 O O . THR A 1 93 ? 4.231 4.017 -3.462 1.00 97.50 93 THR A O 1
ATOM 666 N N . PHE A 1 94 ? 4.731 2.676 -1.704 1.00 97.31 94 PHE A N 1
ATOM 667 C CA . PHE A 1 94 ? 3.397 2.398 -1.200 1.00 97.31 94 PHE A CA 1
ATOM 668 C C . PHE A 1 94 ? 3.407 2.618 0.312 1.00 97.31 94 PHE A C 1
ATOM 670 O O . PHE A 1 94 ? 4.055 1.884 1.049 1.00 97.31 94 PHE A O 1
ATOM 677 N N . GLU A 1 95 ? 2.671 3.601 0.804 1.00 97.12 95 GLU A N 1
ATOM 678 C CA . GLU A 1 95 ? 2.522 3.852 2.234 1.00 97.12 95 GLU A CA 1
ATOM 679 C C . GLU A 1 95 ? 1.069 3.623 2.633 1.00 97.12 95 GLU A C 1
ATOM 681 O O . GLU A 1 95 ? 0.179 4.332 2.171 1.00 97.12 95 GLU A O 1
ATOM 686 N N . LEU A 1 96 ? 0.823 2.633 3.487 1.00 96.12 96 LEU A N 1
ATOM 687 C CA . LEU A 1 96 ? -0.456 2.476 4.170 1.00 96.12 96 LEU A CA 1
ATOM 688 C C . LEU A 1 96 ? -0.346 3.179 5.515 1.00 96.12 96 LEU A C 1
ATOM 690 O O . LEU A 1 96 ? 0.562 2.860 6.268 1.00 96.12 96 LEU A O 1
ATOM 694 N N . SER A 1 97 ? -1.284 4.079 5.797 1.00 94.94 97 SER A N 1
ATOM 695 C CA . SER A 1 97 ? -1.475 4.709 7.096 1.00 94.94 97 SER A CA 1
ATOM 696 C C . SER A 1 97 ? -2.830 4.298 7.660 1.00 94.94 97 SER A C 1
ATOM 698 O O . SER A 1 97 ? -3.875 4.535 7.040 1.00 94.94 97 SER A O 1
ATOM 700 N N . VAL A 1 98 ? -2.806 3.663 8.831 1.00 94.19 98 VAL A N 1
ATOM 701 C CA . VAL A 1 98 ? -4.005 3.251 9.567 1.00 94.19 98 VAL A CA 1
ATOM 702 C C . VAL A 1 98 ? -4.157 4.154 10.787 1.00 94.19 98 VAL A C 1
ATOM 704 O O . VAL A 1 98 ? -3.298 4.194 11.665 1.00 94.19 98 VAL A O 1
ATOM 707 N N . GLY A 1 99 ? -5.248 4.918 10.830 1.00 91.75 99 GLY A N 1
ATOM 708 C CA . GLY A 1 99 ? -5.548 5.808 11.945 1.00 91.75 99 GLY A CA 1
ATOM 709 C C . GLY A 1 99 ? -5.719 5.063 13.273 1.00 91.75 99 GLY A C 1
ATOM 710 O O . GLY A 1 99 ? -6.235 3.949 13.278 1.00 91.75 99 GLY A O 1
ATOM 711 N N . PRO A 1 100 ? -5.401 5.679 14.426 1.00 90.31 100 PRO A N 1
ATOM 712 C CA . PRO A 1 100 ? -5.497 5.026 15.739 1.00 90.31 100 PRO A CA 1
ATOM 713 C C . PRO A 1 100 ? -6.935 4.695 16.174 1.00 90.31 100 PRO A C 1
ATOM 715 O O . PRO A 1 100 ? -7.133 3.985 17.156 1.00 90.31 100 PRO A O 1
ATOM 718 N N . GLU A 1 101 ? -7.937 5.241 15.481 1.00 89.19 101 GLU A N 1
ATOM 719 C CA . GLU A 1 101 ? -9.359 4.976 15.733 1.00 89.19 101 GLU A CA 1
ATOM 720 C C . GLU A 1 101 ? -9.914 3.817 14.889 1.00 89.19 101 GLU A C 1
ATOM 722 O O . GLU A 1 101 ? -11.038 3.384 15.131 1.00 89.19 101 GLU A O 1
ATOM 727 N N . VAL A 1 102 ? -9.136 3.301 13.930 1.00 91.25 102 VAL A N 1
ATOM 728 C CA . VAL A 1 102 ? -9.506 2.128 13.130 1.00 91.25 102 VAL A CA 1
ATOM 729 C C . VAL A 1 102 ? -9.424 0.883 14.019 1.00 91.25 102 VAL A C 1
ATOM 731 O O . VAL A 1 102 ? -8.427 0.655 14.699 1.00 91.25 102 VAL A O 1
ATOM 734 N N . LEU A 1 103 ? -10.463 0.057 14.040 1.00 91.56 103 LEU A N 1
ATOM 735 C CA . LEU A 1 103 ? -10.538 -1.144 14.873 1.00 91.56 103 LEU A CA 1
ATOM 736 C C . LEU A 1 103 ? -9.516 -2.200 14.450 1.00 91.56 103 LEU A C 1
ATOM 738 O O . LEU A 1 103 ? -8.925 -2.862 15.302 1.00 91.56 103 LEU A O 1
ATOM 742 N N . ASP A 1 104 ? -9.315 -2.354 13.143 1.00 91.50 104 ASP A N 1
ATOM 743 C CA . ASP A 1 104 ? -8.351 -3.290 12.574 1.00 91.50 104 ASP A CA 1
ATOM 744 C C . ASP A 1 104 ? -7.005 -2.601 12.316 1.00 91.50 104 ASP A C 1
ATOM 746 O O . ASP A 1 104 ? -6.731 -2.098 11.226 1.00 91.50 104 ASP A O 1
ATOM 750 N N . GLN A 1 105 ? -6.169 -2.547 13.354 1.00 92.19 105 GLN A N 1
ATOM 751 C CA . GLN A 1 105 ? -4.811 -1.992 13.270 1.00 92.19 105 GLN A CA 1
ATOM 752 C C . GLN A 1 105 ? -3.843 -2.890 12.482 1.00 92.19 105 GLN A C 1
ATOM 754 O O . GLN A 1 105 ? -2.787 -2.427 12.054 1.00 92.19 105 GLN A O 1
ATOM 759 N N . ASP A 1 106 ? -4.203 -4.157 12.268 1.00 91.94 106 ASP A N 1
ATOM 760 C CA . ASP A 1 106 ? -3.415 -5.125 11.504 1.00 91.94 106 ASP A CA 1
ATOM 761 C C . ASP A 1 106 ? -3.868 -5.214 10.033 1.00 91.94 106 ASP A C 1
ATOM 763 O O . ASP A 1 106 ? -3.389 -6.079 9.292 1.00 91.94 106 ASP A O 1
ATOM 767 N N . LEU A 1 107 ? -4.751 -4.301 9.595 1.00 94.75 107 LEU A N 1
ATOM 768 C CA . LEU A 1 107 ? -5.269 -4.235 8.232 1.00 94.75 107 LEU A CA 1
ATOM 769 C C . LEU A 1 107 ? -4.136 -4.285 7.204 1.00 94.75 107 LEU A C 1
ATOM 771 O O . LEU A 1 107 ? -3.140 -3.555 7.288 1.00 94.75 107 LEU A O 1
ATOM 775 N N . ARG A 1 108 ? -4.338 -5.110 6.176 1.00 95.88 108 ARG A N 1
ATOM 776 C CA . ARG A 1 108 ? -3.421 -5.217 5.046 1.00 95.88 108 ARG A CA 1
ATOM 777 C C . ARG A 1 108 ? -4.093 -4.791 3.754 1.00 95.88 108 ARG A C 1
ATOM 779 O O . ARG A 1 108 ? -5.273 -5.055 3.513 1.00 95.88 108 ARG A O 1
ATOM 786 N N . CYS A 1 109 ? -3.299 -4.171 2.896 1.00 96.88 109 CYS A N 1
ATOM 787 C CA . CYS A 1 109 ? -3.706 -3.779 1.559 1.00 96.88 109 CYS A CA 1
ATOM 788 C C . CYS A 1 109 ? -2.775 -4.389 0.511 1.00 96.88 109 CYS A C 1
ATOM 790 O O . CYS A 1 109 ? -1.610 -4.658 0.776 1.00 96.88 109 CYS A O 1
ATOM 792 N N . GLN A 1 110 ? -3.283 -4.598 -0.692 1.00 97.31 110 GLN A N 1
ATOM 793 C CA . GLN A 1 110 ? -2.557 -5.139 -1.832 1.00 97.31 110 GLN A CA 1
ATOM 794 C C . GLN A 1 110 ? -2.698 -4.171 -3.004 1.00 97.31 110 GLN A C 1
ATOM 796 O O . GLN A 1 110 ? -3.810 -3.749 -3.326 1.00 97.31 110 GLN A O 1
ATOM 801 N N . ALA A 1 111 ? -1.582 -3.819 -3.637 1.00 97.44 111 ALA A N 1
ATOM 802 C CA . ALA A 1 111 ? -1.578 -3.065 -4.886 1.00 97.44 111 ALA A CA 1
ATOM 803 C C . ALA A 1 111 ? -1.578 -4.035 -6.072 1.00 97.44 111 ALA A C 1
ATOM 805 O O . ALA A 1 111 ? -0.887 -5.052 -6.027 1.00 97.44 111 ALA A O 1
ATOM 806 N N . LEU A 1 112 ? -2.349 -3.717 -7.110 1.00 97.50 112 LEU A N 1
ATOM 807 C CA . LEU A 1 112 ? -2.451 -4.513 -8.329 1.00 97.50 112 LEU A CA 1
ATOM 808 C C . LEU A 1 112 ? -1.866 -3.768 -9.528 1.00 97.50 112 LEU A C 1
ATOM 810 O O . LEU A 1 112 ? -2.107 -2.567 -9.681 1.00 97.50 112 LEU A O 1
ATOM 814 N N . ASP A 1 113 ? -1.178 -4.499 -10.401 1.00 96.81 113 ASP A N 1
ATOM 815 C CA . ASP A 1 113 ? -0.712 -4.014 -11.701 1.00 96.81 113 ASP A CA 1
ATOM 816 C C . ASP A 1 113 ? -1.874 -3.798 -12.698 1.00 96.81 113 ASP A C 1
ATOM 818 O O . ASP A 1 113 ? -3.056 -3.937 -12.357 1.00 96.81 113 ASP A O 1
ATOM 822 N N . LEU A 1 114 ? -1.559 -3.426 -13.942 1.00 95.38 114 LEU A N 1
ATOM 823 C CA . LEU A 1 114 ? -2.560 -3.210 -14.997 1.00 95.38 114 LEU A CA 1
ATOM 824 C C . LEU A 1 114 ? -3.277 -4.489 -15.450 1.00 95.38 114 LEU A C 1
ATOM 826 O O . LEU A 1 114 ? -4.402 -4.410 -15.950 1.00 95.38 114 LEU A O 1
ATOM 830 N N . ASP A 1 115 ? -2.659 -5.645 -15.237 1.00 95.88 115 ASP A N 1
ATOM 831 C CA . ASP A 1 115 ? -3.188 -6.969 -15.552 1.00 95.88 115 ASP A CA 1
ATOM 832 C C . ASP A 1 115 ? -3.972 -7.586 -14.373 1.00 95.88 115 ASP A C 1
ATOM 834 O O . ASP A 1 115 ? -4.664 -8.593 -14.530 1.00 95.88 115 ASP A O 1
ATOM 838 N N . GLY A 1 116 ? -3.940 -6.943 -13.202 1.00 94.44 116 GLY A N 1
ATOM 839 C CA . GLY A 1 116 ? -4.606 -7.373 -11.979 1.00 94.44 116 GLY A CA 1
ATOM 840 C C . GLY A 1 116 ? -3.770 -8.298 -11.090 1.00 94.44 116 GLY A C 1
ATOM 841 O O . GLY A 1 116 ? -4.336 -8.902 -10.176 1.00 94.44 116 GLY A O 1
ATOM 842 N N . HIS A 1 117 ? -2.462 -8.424 -11.324 1.00 95.06 117 HIS A N 1
ATOM 843 C CA . HIS A 1 117 ? -1.569 -9.193 -10.462 1.00 95.06 117 HIS A CA 1
ATOM 844 C C . HIS A 1 117 ? -1.095 -8.370 -9.259 1.00 95.06 117 HIS A C 1
ATOM 846 O O . HIS A 1 117 ? -0.872 -7.164 -9.385 1.00 95.06 117 HIS A O 1
ATOM 852 N N . PRO A 1 118 ? -0.908 -9.004 -8.090 1.00 95.88 118 PRO A N 1
ATOM 853 C CA . PRO A 1 118 ? -0.304 -8.355 -6.936 1.00 95.88 118 PRO A CA 1
ATOM 854 C C . PRO A 1 118 ? 1.116 -7.871 -7.215 1.00 95.88 118 PRO A C 1
ATOM 856 O O . PRO A 1 118 ? 1.947 -8.626 -7.714 1.00 95.88 118 PRO A O 1
ATOM 859 N N . LEU A 1 119 ? 1.407 -6.636 -6.822 1.00 95.56 119 LEU A N 1
ATOM 860 C CA . LEU A 1 119 ? 2.764 -6.105 -6.826 1.00 95.56 119 LEU A CA 1
ATOM 861 C C . LEU A 1 119 ? 3.516 -6.551 -5.575 1.00 95.56 119 LEU A C 1
ATOM 863 O O . LEU A 1 119 ? 2.946 -6.617 -4.486 1.00 95.56 119 LEU A O 1
ATOM 867 N N . VAL A 1 120 ? 4.813 -6.802 -5.728 1.00 95.81 120 VAL A N 1
ATOM 868 C CA . VAL A 1 120 ? 5.710 -7.114 -4.614 1.00 95.81 120 VAL A CA 1
ATOM 869 C C . VAL A 1 120 ? 6.346 -5.831 -4.094 1.00 95.81 120 VAL A C 1
ATOM 871 O O . VAL A 1 120 ? 6.844 -5.010 -4.870 1.00 95.81 120 VAL A O 1
ATOM 874 N N . ALA A 1 121 ? 6.384 -5.670 -2.774 1.00 95.12 121 ALA A N 1
ATOM 875 C CA . ALA A 1 121 ? 7.124 -4.592 -2.136 1.00 95.12 121 ALA A CA 1
ATOM 876 C C . ALA A 1 121 ? 7.986 -5.090 -0.978 1.00 95.12 121 ALA A C 1
ATOM 878 O O . ALA A 1 121 ? 7.780 -6.162 -0.408 1.00 95.12 121 ALA A O 1
ATOM 879 N N . ILE A 1 122 ? 8.972 -4.268 -0.648 1.00 94.94 122 ILE A N 1
ATOM 880 C CA . ILE A 1 122 ? 10.040 -4.546 0.294 1.00 94.94 122 ILE A CA 1
ATOM 881 C C . ILE A 1 122 ? 10.005 -3.484 1.393 1.00 94.94 122 ILE A C 1
ATOM 883 O O . ILE A 1 122 ? 9.923 -2.284 1.114 1.00 94.94 122 ILE A O 1
ATOM 887 N N . ARG A 1 123 ? 10.092 -3.925 2.651 1.00 94.31 123 ARG A N 1
ATOM 888 C CA . ARG A 1 123 ? 10.253 -3.051 3.819 1.00 94.31 123 ARG A CA 1
ATOM 889 C C . ARG A 1 123 ? 11.142 -3.712 4.867 1.00 94.31 123 ARG A C 1
ATOM 891 O O . ARG A 1 123 ? 10.729 -4.643 5.567 1.00 94.31 123 ARG A O 1
ATOM 898 N N . GLY A 1 124 ? 12.371 -3.209 4.983 1.00 89.88 124 GLY A N 1
ATOM 899 C CA . GLY A 1 124 ? 13.422 -3.868 5.757 1.00 89.88 124 GLY A CA 1
ATOM 900 C C . GLY A 1 124 ? 13.704 -5.256 5.183 1.00 89.88 124 GLY A C 1
ATOM 901 O O . GLY A 1 124 ? 13.941 -5.395 3.987 1.00 89.88 124 GLY A O 1
ATOM 902 N N . ASP A 1 125 ? 13.621 -6.288 6.020 1.00 88.31 125 ASP A N 1
ATOM 903 C CA . ASP A 1 125 ? 13.788 -7.679 5.586 1.00 88.31 125 ASP A CA 1
ATOM 904 C C . ASP A 1 125 ? 12.511 -8.328 5.033 1.00 88.31 125 ASP A C 1
ATOM 906 O O . ASP A 1 125 ? 12.577 -9.435 4.502 1.00 88.31 125 ASP A O 1
ATOM 910 N N . ASN A 1 126 ? 11.363 -7.649 5.111 1.00 90.06 126 ASN A N 1
ATOM 911 C CA . ASN A 1 126 ? 10.093 -8.189 4.633 1.00 90.06 126 ASN A CA 1
ATOM 912 C C . ASN A 1 126 ? 9.937 -7.961 3.130 1.00 90.06 126 ASN A C 1
ATOM 914 O O . ASN A 1 126 ? 10.085 -6.832 2.663 1.00 90.06 126 ASN A O 1
ATOM 918 N N . ILE A 1 127 ? 9.580 -9.020 2.406 1.00 92.00 127 ILE A N 1
ATOM 919 C CA . ILE A 1 127 ? 9.192 -9.003 0.993 1.00 92.00 127 ILE A CA 1
ATOM 920 C C . ILE A 1 127 ? 7.808 -9.638 0.935 1.00 92.00 127 ILE A C 1
ATOM 922 O O . ILE A 1 127 ? 7.659 -10.785 1.348 1.00 92.00 127 ILE A O 1
ATOM 926 N N . ASP A 1 128 ? 6.796 -8.896 0.499 1.00 94.25 128 ASP A N 1
ATOM 927 C CA . ASP A 1 128 ? 5.394 -9.324 0.573 1.00 94.25 128 ASP A CA 1
ATOM 928 C C . ASP A 1 128 ? 4.601 -8.761 -0.616 1.00 94.25 128 ASP A C 1
ATOM 930 O O . ASP A 1 128 ? 5.033 -7.819 -1.282 1.00 94.25 128 ASP A O 1
ATOM 934 N N . THR A 1 129 ? 3.429 -9.336 -0.869 1.00 94.75 129 THR A N 1
ATOM 935 C CA . THR A 1 129 ? 2.423 -8.831 -1.825 1.00 94.75 129 THR A CA 1
ATOM 936 C C . THR A 1 129 ? 1.235 -8.166 -1.122 1.00 94.75 129 THR A C 1
ATOM 938 O O . THR A 1 129 ? 0.286 -7.699 -1.755 1.00 94.75 129 THR A O 1
ATOM 941 N N . THR A 1 130 ? 1.265 -8.143 0.210 1.00 95.56 130 THR A N 1
ATOM 942 C CA . THR A 1 130 ? 0.305 -7.470 1.080 1.00 95.56 130 THR A CA 1
ATOM 943 C C . THR A 1 130 ? 1.042 -6.606 2.089 1.00 95.56 130 THR A C 1
ATOM 945 O O . THR A 1 130 ? 2.016 -7.021 2.716 1.00 95.56 130 THR A O 1
ATOM 948 N N . PHE A 1 131 ? 0.546 -5.402 2.307 1.00 95.12 131 PHE A N 1
ATOM 949 C CA . PHE A 1 131 ? 1.254 -4.343 3.004 1.00 95.12 131 PHE A CA 1
ATOM 950 C C . PHE A 1 131 ? 0.432 -3.899 4.206 1.00 95.12 131 PHE A C 1
ATOM 952 O O . PHE A 1 131 ? -0.736 -3.549 4.054 1.00 95.12 131 PHE A O 1
ATOM 959 N N . SER A 1 132 ? 1.038 -3.912 5.391 1.00 94.50 132 SER A N 1
ATOM 960 C CA . SER A 1 132 ? 0.470 -3.331 6.612 1.00 94.50 132 SER A CA 1
ATOM 961 C C . SER A 1 132 ? 1.167 -2.013 6.952 1.00 94.50 132 SER A C 1
ATOM 963 O O . SER A 1 132 ? 2.345 -1.835 6.622 1.00 94.50 132 SER A O 1
ATOM 965 N N . ASP A 1 133 ? 0.473 -1.114 7.654 1.00 93.38 133 ASP A N 1
ATOM 966 C CA . ASP A 1 133 ? 1.076 0.096 8.232 1.00 93.38 133 ASP A CA 1
ATOM 967 C C . ASP A 1 133 ? 2.134 -0.302 9.277 1.00 93.38 133 ASP A C 1
ATOM 969 O O . ASP A 1 133 ? 3.328 -0.048 9.094 1.00 93.38 133 ASP A O 1
ATOM 973 N N . ALA A 1 134 ? 1.719 -1.031 10.321 1.00 88.62 134 ALA A N 1
ATOM 974 C CA . ALA A 1 134 ? 2.565 -1.487 11.430 1.00 88.62 134 ALA A CA 1
ATOM 975 C C . ALA A 1 134 ? 3.453 -0.383 12.052 1.00 88.62 134 ALA A C 1
ATOM 977 O O . ALA A 1 134 ? 4.481 -0.693 12.654 1.00 88.62 134 ALA A O 1
ATOM 978 N N . GLY A 1 135 ? 3.107 0.896 11.867 1.00 85.62 135 GLY A N 1
ATOM 979 C CA . GLY A 1 135 ? 3.887 2.056 12.291 1.00 85.62 135 GLY A CA 1
ATOM 980 C C . GLY A 1 135 ? 5.291 2.173 11.682 1.00 85.62 135 GLY A C 1
ATOM 981 O O . GLY A 1 135 ? 6.109 2.916 12.220 1.00 85.62 135 GLY A O 1
ATOM 982 N N . ASN A 1 136 ? 5.604 1.443 10.603 1.00 87.94 136 ASN A N 1
ATOM 983 C CA . ASN A 1 136 ? 6.961 1.372 10.034 1.00 87.94 136 ASN A CA 1
ATOM 984 C C . ASN A 1 136 ? 7.144 2.205 8.753 1.00 87.94 136 ASN A C 1
ATOM 986 O O . ASN A 1 136 ? 8.201 2.133 8.128 1.00 87.94 136 ASN A O 1
ATOM 990 N N . GLY A 1 137 ? 6.129 2.978 8.362 1.00 89.19 137 GLY A N 1
ATOM 991 C CA . GLY A 1 137 ? 6.166 3.830 7.176 1.00 89.19 137 GLY A CA 1
ATOM 992 C C . GLY A 1 137 ? 6.082 3.052 5.861 1.00 89.19 137 GLY A C 1
ATOM 993 O O . GLY A 1 137 ? 5.519 1.953 5.791 1.00 89.19 137 GLY A O 1
ATOM 994 N N . GLU A 1 138 ? 6.635 3.661 4.814 1.00 93.94 138 GLU A N 1
ATOM 995 C CA . GLU A 1 138 ? 6.466 3.241 3.425 1.00 93.94 138 GLU A CA 1
ATOM 996 C C . GLU A 1 138 ? 7.123 1.897 3.071 1.00 93.94 138 GLU A C 1
ATOM 998 O O . GLU A 1 138 ? 8.170 1.497 3.584 1.00 93.94 138 GLU A O 1
ATOM 1003 N N . TRP A 1 139 ? 6.486 1.207 2.134 1.00 97.00 139 TRP A N 1
ATOM 1004 C CA . TRP A 1 139 ? 7.009 0.073 1.393 1.00 97.00 139 TRP A CA 1
ATOM 1005 C C . TRP A 1 139 ? 7.593 0.561 0.070 1.00 97.00 139 TRP A C 1
ATOM 1007 O O . TRP A 1 139 ? 7.040 1.450 -0.576 1.00 97.00 139 TRP A O 1
ATOM 1017 N N . THR A 1 140 ? 8.692 -0.045 -0.367 1.00 97.19 140 THR A N 1
ATOM 1018 C CA . THR A 1 140 ? 9.281 0.215 -1.688 1.00 97.19 140 THR A CA 1
ATOM 1019 C C . THR A 1 140 ? 8.945 -0.941 -2.612 1.00 97.19 140 THR A C 1
ATOM 1021 O O . THR A 1 140 ? 9.260 -2.082 -2.283 1.00 97.19 140 THR A O 1
ATOM 1024 N N . PHE A 1 141 ? 8.314 -0.687 -3.758 1.00 96.69 141 PHE A N 1
ATOM 1025 C CA . PHE A 1 141 ? 8.073 -1.751 -4.732 1.00 96.69 141 PHE A CA 1
ATOM 1026 C C . PHE A 1 141 ? 9.399 -2.364 -5.190 1.00 96.69 141 PHE A C 1
ATOM 1028 O O . PHE A 1 141 ? 10.383 -1.646 -5.380 1.00 96.69 141 PHE A O 1
ATOM 1035 N N . ALA A 1 142 ? 9.426 -3.689 -5.361 1.00 94.25 142 ALA A N 1
ATOM 1036 C CA . ALA A 1 142 ? 10.619 -4.396 -5.832 1.00 94.25 142 ALA A CA 1
ATOM 1037 C C . ALA A 1 142 ? 11.088 -3.849 -7.191 1.00 94.25 142 ALA A C 1
ATOM 1039 O O . ALA A 1 142 ? 12.286 -3.701 -7.430 1.00 94.25 142 ALA A O 1
ATOM 1040 N N . GLU A 1 143 ? 10.127 -3.462 -8.031 1.00 93.75 143 GLU A N 1
ATOM 1041 C CA . GLU A 1 143 ? 10.340 -2.734 -9.273 1.00 93.75 143 GLU A CA 1
ATOM 1042 C C . GLU A 1 143 ? 9.375 -1.549 -9.357 1.00 93.75 143 GLU A C 1
ATOM 1044 O O . GLU A 1 143 ? 8.227 -1.621 -8.913 1.00 93.75 143 GLU A O 1
ATOM 1049 N N . VAL A 1 144 ? 9.830 -0.448 -9.954 1.00 96.19 144 VAL A N 1
ATOM 1050 C CA . VAL A 1 144 ? 8.970 0.705 -10.240 1.00 96.19 144 VAL A CA 1
ATOM 1051 C C . VAL A 1 144 ? 7.836 0.255 -11.166 1.00 96.19 144 VAL A C 1
ATOM 1053 O O . VAL A 1 144 ? 8.099 -0.205 -12.273 1.00 96.19 144 VAL A O 1
ATOM 1056 N N . SER A 1 145 ? 6.590 0.394 -10.712 1.00 96.00 145 SER A N 1
ATOM 1057 C CA . SER A 1 145 ? 5.447 -0.317 -11.295 1.00 96.00 145 SER A CA 1
ATOM 1058 C C . SER A 1 145 ? 4.231 0.575 -11.507 1.00 96.00 145 SER A C 1
ATOM 1060 O O . SER A 1 145 ? 4.030 1.578 -10.817 1.00 96.00 145 SER A O 1
ATOM 1062 N N . GLU A 1 146 ? 3.394 0.195 -12.467 1.00 96.94 146 GLU A N 1
ATOM 1063 C CA . GLU A 1 146 ? 2.079 0.800 -12.649 1.00 96.94 146 GLU A CA 1
ATOM 1064 C C . GLU A 1 146 ? 1.055 0.143 -11.716 1.00 96.94 146 GLU A C 1
ATOM 1066 O O . GLU A 1 146 ? 1.049 -1.072 -11.550 1.00 96.94 146 GLU A O 1
ATOM 1071 N N . VAL A 1 147 ? 0.179 0.944 -11.108 1.00 97.25 147 VAL A N 1
ATOM 1072 C CA . VAL A 1 147 ? -0.860 0.498 -10.176 1.00 97.25 147 VAL A CA 1
ATOM 1073 C C . VAL A 1 147 ? -2.230 0.816 -10.761 1.00 97.25 147 VAL A C 1
ATOM 1075 O O . VAL A 1 147 ? -2.591 1.983 -10.932 1.00 97.25 147 VAL A O 1
ATOM 1078 N N . SER A 1 148 ? -3.031 -0.214 -11.029 1.00 97.56 148 SER A N 1
ATOM 1079 C CA . SER A 1 148 ? -4.409 -0.043 -11.504 1.00 97.56 148 SER A CA 1
ATOM 1080 C C . SER A 1 148 ? -5.395 0.163 -10.354 1.00 97.56 148 SER A C 1
ATOM 1082 O O . SER A 1 148 ? -6.326 0.974 -10.442 1.00 97.56 148 SER A O 1
ATOM 1084 N N . ALA A 1 149 ? -5.194 -0.568 -9.260 1.00 97.50 149 ALA A N 1
ATOM 1085 C CA . ALA A 1 149 ? -6.076 -0.574 -8.109 1.00 97.50 149 ALA A CA 1
ATOM 1086 C C . ALA A 1 149 ? -5.337 -0.993 -6.839 1.00 97.50 149 ALA A C 1
ATOM 1088 O O . ALA A 1 149 ? -4.319 -1.680 -6.878 1.00 97.50 149 ALA A O 1
ATOM 1089 N N . VAL A 1 150 ? -5.907 -0.608 -5.704 1.00 97.88 150 VAL A N 1
ATOM 1090 C CA . VAL A 1 150 ? -5.499 -1.066 -4.381 1.00 97.88 150 VAL A CA 1
ATOM 1091 C C . VAL A 1 150 ? -6.711 -1.683 -3.695 1.00 97.88 150 VAL A C 1
ATOM 1093 O O . VAL A 1 150 ? -7.822 -1.152 -3.768 1.00 97.88 150 VAL A O 1
ATOM 1096 N N . ILE A 1 151 ? -6.493 -2.824 -3.052 1.00 97.88 151 ILE A N 1
ATOM 1097 C CA . ILE A 1 151 ? -7.503 -3.583 -2.319 1.00 97.88 151 ILE A CA 1
ATOM 1098 C C . ILE A 1 151 ? -7.083 -3.612 -0.859 1.00 97.88 151 ILE A C 1
ATOM 1100 O O . ILE A 1 151 ? -6.001 -4.105 -0.565 1.00 97.88 151 ILE A O 1
ATOM 1104 N N . CYS A 1 152 ? -7.934 -3.144 0.044 1.00 96.81 152 CYS A N 1
ATOM 1105 C CA . CYS A 1 152 ? -7.751 -3.340 1.479 1.00 96.81 152 CYS A CA 1
ATOM 1106 C C . CYS A 1 152 ? -8.797 -4.336 1.968 1.00 96.81 152 CYS A C 1
ATOM 1108 O O . CYS A 1 152 ? -9.987 -4.171 1.688 1.00 96.81 152 CYS A O 1
ATOM 1110 N N . ASP A 1 153 ? -8.354 -5.389 2.650 1.00 95.62 153 ASP A N 1
ATOM 1111 C CA . ASP A 1 153 ? -9.223 -6.467 3.116 1.00 95.62 153 ASP A CA 1
ATOM 1112 C C . ASP A 1 153 ? -8.760 -6.943 4.501 1.00 95.62 153 ASP A C 1
ATOM 1114 O O . ASP A 1 153 ? -7.604 -7.350 4.634 1.00 95.62 153 ASP A O 1
ATOM 1118 N N . PRO A 1 154 ? -9.631 -6.937 5.529 1.00 92.69 154 PRO A N 1
ATOM 1119 C CA . PRO A 1 154 ? -9.279 -7.442 6.859 1.00 92.69 154 PRO A CA 1
ATOM 1120 C C . PRO A 1 154 ? -8.959 -8.948 6.871 1.00 92.69 154 PRO A C 1
ATOM 1122 O O . PRO A 1 154 ? -8.391 -9.459 7.830 1.00 92.69 154 PRO A O 1
ATOM 1125 N N . ALA A 1 155 ? -9.327 -9.693 5.822 1.00 93.44 155 ALA A N 1
ATOM 1126 C CA . ALA A 1 155 ? -8.980 -11.105 5.688 1.00 93.44 155 ALA A CA 1
ATOM 1127 C C . ALA A 1 155 ? -7.567 -11.342 5.124 1.00 93.44 155 ALA A C 1
ATOM 1129 O O . ALA A 1 155 ? -7.118 -12.491 5.081 1.00 93.44 155 ALA A O 1
ATOM 1130 N N . PHE A 1 156 ? -6.870 -10.301 4.655 1.00 93.69 156 PHE A N 1
ATOM 1131 C CA . PHE A 1 156 ? -5.516 -10.451 4.133 1.00 93.69 156 PHE A CA 1
ATOM 1132 C C . PHE A 1 156 ? -4.510 -10.747 5.245 1.00 93.69 156 PHE A C 1
ATOM 1134 O O . PHE A 1 156 ? -4.440 -10.075 6.270 1.00 93.69 156 PHE A O 1
ATOM 1141 N N . VAL A 1 157 ? -3.677 -11.752 4.992 1.00 90.50 157 VAL A N 1
ATOM 1142 C CA . VAL A 1 157 ? -2.559 -12.163 5.846 1.00 90.50 157 VAL A CA 1
ATOM 1143 C C . VAL A 1 157 ? -1.243 -11.882 5.132 1.00 90.50 157 VAL A C 1
ATOM 1145 O O . VAL A 1 157 ? -1.245 -11.624 3.931 1.00 90.50 157 VAL A O 1
ATOM 1148 N N . ALA A 1 158 ? -0.123 -11.943 5.857 1.00 84.81 158 ALA A N 1
ATOM 1149 C CA . ALA A 1 158 ? 1.201 -11.861 5.243 1.00 84.81 158 ALA A CA 1
ATOM 1150 C C . ALA A 1 158 ? 1.351 -12.920 4.149 1.00 84.81 158 ALA A C 1
ATOM 1152 O O . ALA A 1 158 ? 1.153 -14.109 4.412 1.00 84.81 158 ALA A O 1
ATOM 1153 N N . MET A 1 159 ? 1.705 -12.486 2.944 1.00 82.25 159 MET A N 1
ATOM 1154 C CA . MET A 1 159 ? 1.923 -13.346 1.788 1.00 82.25 159 MET A CA 1
ATOM 1155 C C . MET A 1 159 ? 3.301 -13.039 1.205 1.00 82.25 159 MET A C 1
ATOM 1157 O O . MET A 1 159 ? 3.407 -12.312 0.209 1.00 82.25 159 MET A O 1
ATOM 1161 N N . PRO A 1 160 ? 4.365 -13.565 1.841 1.00 80.06 160 PRO A N 1
ATOM 1162 C CA . PRO A 1 160 ? 5.706 -13.371 1.336 1.00 80.06 160 PRO A CA 1
ATOM 1163 C C . PRO A 1 160 ? 5.848 -13.990 -0.051 1.00 80.06 160 PRO A C 1
ATOM 1165 O O . PRO A 1 160 ? 5.320 -15.075 -0.304 1.00 80.06 160 PRO A O 1
ATOM 1168 N N . ASP A 1 161 ? 6.571 -13.305 -0.932 1.00 76.06 161 ASP A N 1
ATOM 1169 C CA . ASP A 1 161 ? 6.882 -13.844 -2.252 1.00 76.06 161 ASP A CA 1
ATOM 1170 C C . ASP A 1 161 ? 7.909 -14.986 -2.108 1.00 76.06 161 ASP A C 1
ATOM 1172 O O . ASP A 1 161 ? 9.029 -14.737 -1.650 1.00 76.06 161 ASP A O 1
ATOM 1176 N N . PRO A 1 162 ? 7.553 -16.244 -2.432 1.00 66.25 162 PRO A N 1
ATOM 1177 C CA . PRO A 1 162 ? 8.437 -17.380 -2.190 1.00 66.25 162 PRO A CA 1
ATOM 1178 C C . PRO A 1 162 ? 9.673 -17.379 -3.101 1.00 66.25 162 PRO A C 1
ATOM 1180 O O . PRO A 1 162 ? 10.732 -17.831 -2.670 1.00 66.25 162 PRO A O 1
ATOM 1183 N N . ASP A 1 163 ? 9.566 -16.840 -4.317 1.00 67.44 163 ASP A N 1
ATOM 1184 C CA . ASP A 1 163 ? 10.630 -16.868 -5.330 1.00 67.44 163 ASP A CA 1
ATOM 1185 C C . ASP A 1 163 ? 11.782 -15.920 -4.937 1.00 67.44 163 ASP A C 1
ATOM 1187 O O . ASP A 1 163 ? 12.976 -16.211 -5.080 1.00 67.44 163 ASP A O 1
ATOM 1191 N N . LEU A 1 164 ? 11.429 -14.795 -4.312 1.00 63.09 164 LEU A N 1
ATOM 1192 C CA . LEU A 1 164 ? 12.395 -13.813 -3.821 1.00 63.09 164 LEU A CA 1
ATOM 1193 C C . LEU A 1 164 ? 12.989 -14.153 -2.446 1.00 63.09 164 LEU A C 1
ATOM 1195 O O . LEU A 1 164 ? 14.057 -13.638 -2.096 1.00 63.09 164 LEU A O 1
ATOM 1199 N N . LEU A 1 165 ? 12.347 -15.025 -1.663 1.00 60.56 165 LEU A N 1
ATOM 1200 C CA . LEU A 1 165 ? 12.915 -15.531 -0.409 1.00 60.56 165 LEU A CA 1
ATOM 1201 C C . LEU A 1 165 ? 13.986 -16.606 -0.644 1.00 60.56 165 LEU A C 1
ATOM 1203 O O . LEU A 1 165 ? 14.987 -16.645 0.079 1.00 60.56 165 LEU A O 1
ATOM 1207 N N . GLU A 1 166 ? 13.812 -17.447 -1.664 1.00 60.16 166 GLU A N 1
ATOM 1208 C CA . GLU A 1 166 ? 14.778 -18.494 -2.013 1.00 60.16 166 GLU A CA 1
ATOM 1209 C C . GLU A 1 166 ? 16.088 -17.875 -2.535 1.00 60.16 166 GLU A C 1
ATOM 1211 O O . GLU A 1 166 ? 17.170 -18.195 -2.038 1.00 60.16 166 GLU A O 1
ATOM 1216 N N . THR A 1 167 ? 15.986 -16.842 -3.383 1.00 55.66 167 THR A N 1
ATOM 1217 C CA . THR A 1 167 ? 17.138 -16.100 -3.932 1.00 55.66 167 THR A CA 1
ATOM 1218 C C . THR A 1 167 ? 18.044 -15.479 -2.849 1.00 55.66 167 THR A C 1
ATOM 1220 O O . THR A 1 167 ? 19.262 -15.409 -3.016 1.00 55.66 167 THR A O 1
ATOM 1223 N N . ARG A 1 168 ? 17.496 -15.044 -1.703 1.00 55.78 168 ARG A N 1
ATOM 1224 C CA . ARG A 1 168 ? 18.295 -14.470 -0.592 1.00 55.78 168 ARG A CA 1
ATOM 1225 C C . ARG A 1 168 ? 18.984 -15.531 0.269 1.00 55.78 168 ARG A C 1
ATOM 1227 O O . ARG A 1 168 ? 19.939 -15.211 0.976 1.00 55.78 168 ARG A O 1
ATOM 1234 N N . SER A 1 169 ? 18.514 -16.775 0.213 1.00 58.25 169 SER A N 1
ATOM 1235 C CA . SER A 1 169 ? 19.070 -17.886 0.990 1.00 58.25 169 SER A CA 1
ATOM 1236 C C . SER A 1 169 ? 20.349 -18.447 0.354 1.00 58.25 169 SER A C 1
ATOM 1238 O O . SER A 1 169 ? 21.221 -18.924 1.073 1.00 58.25 169 SER A O 1
ATOM 1240 N N . GLU A 1 170 ? 20.507 -18.329 -0.969 1.00 57.06 170 GLU A N 1
ATOM 1241 C CA . GLU A 1 170 ? 21.704 -18.785 -1.698 1.00 57.06 170 GLU A CA 1
ATOM 1242 C C . GLU A 1 170 ? 22.890 -17.802 -1.649 1.00 57.06 170 GLU A C 1
ATOM 1244 O O . GLU A 1 170 ? 24.020 -18.193 -1.924 1.00 57.06 170 GLU A O 1
ATOM 1249 N N . SER A 1 171 ? 22.686 -16.532 -1.275 1.00 55.31 171 SER A N 1
ATOM 1250 C CA . SER A 1 171 ? 23.765 -15.525 -1.246 1.00 55.31 171 SER A CA 1
ATOM 1251 C C . SER A 1 171 ? 24.596 -15.493 0.050 1.00 55.31 171 SER A C 1
ATOM 1253 O O . SER A 1 171 ? 25.361 -14.551 0.256 1.00 55.31 171 SER A O 1
ATOM 1255 N N . LEU A 1 172 ? 24.411 -16.462 0.951 1.00 55.62 172 LEU A N 1
ATOM 1256 C CA . LEU A 1 172 ? 25.006 -16.489 2.296 1.00 55.62 172 LEU A CA 1
ATOM 1257 C C . LEU A 1 172 ? 26.043 -17.609 2.522 1.00 55.62 172 LEU A C 1
ATOM 1259 O O . LEU A 1 172 ? 26.441 -17.808 3.671 1.00 55.62 172 LEU A O 1
ATOM 1263 N N . ASP A 1 173 ? 26.507 -18.283 1.463 1.00 46.50 173 ASP A N 1
ATOM 1264 C CA . ASP A 1 173 ? 27.603 -19.274 1.519 1.00 46.50 173 ASP A CA 1
ATOM 1265 C C . ASP A 1 173 ? 28.945 -18.703 1.014 1.00 46.50 173 ASP A C 1
ATOM 1267 O O . ASP A 1 173 ? 28.982 -18.136 -0.107 1.00 46.50 173 ASP A O 1
#

Radius of gyration: 24.51 Å; chains: 1; bounding box: 43×97×62 Å

pLDDT: mean 76.91, std 22.05, range [33.47, 97.88]

Sequence (173 aa):
MQYTSIALSLLAASGVYAAPSYPYANTTTSSWMGSSNTTAAATNGTGSTSGSGSGSGIHVTLSNIQAEIGVQLTFKEGVRDIQRSPLQGPFQTFELSVGPEVLDQDLRCQALDLDGHPLVAIRGDNIDTTFSDAGNGEWTFAEVSEVSAVICDPAFVAMPDPDLLETRSESLD

Secondary structure (DSSP, 8-state):
-------------------------------------------------------SSEEEEEEETTTTEEEEEEE-TTS-EEEE-SS---EEEEEEEE-TT-S-TT-EEEEE-TTSPBPPEEETTEEESSEE-TTS-PEEEEEEE--SEEEEETT----B-HHHHHHHHGGG-